Protein AF-A0A1Y1MVQ9-F1 (afdb_monomer_lite)

Sequence (124 aa):
MLREILRQLTTMKASLLQFNEDVQKLHGNKTKEFYRENFLNNFHLPINGEMELKELDSYLKSDINFKGTVEDISRIGGSNIYDFVRRSLSVLITDEVAKEYSYYGVKKKKIFKSLRLCDLLLGK

Secondary structure (DSSP, 8-state):
-HHHHHHHHHHHHHHHHHHHHHHHHHHHTTTTSTTPPPHHHHS-SSB-SHHHHHHHHHHTTSHHHHHHHHHHHHTT--SSHHHHHHHHHHHHB-HHHHTTEETT-GGG-EEGGGSHHHHHHHT-

pLDDT: mean 88.28, std 13.54, range [41.78, 97.75]

Structure (mmCIF, N/CA/C/O backbone):
data_AF-A0A1Y1MVQ9-F1
#
_entry.id   AF-A0A1Y1MVQ9-F1
#
loop_
_atom_site.group_PDB
_atom_site.id
_atom_site.type_symbol
_atom_site.label_atom_id
_atom_site.label_alt_id
_atom_site.label_comp_id
_atom_site.label_asym_id
_atom_site.label_entity_id
_atom_site.label_seq_id
_atom_site.pdbx_PDB_ins_code
_atom_site.Cartn_x
_atom_site.Cartn_y
_atom_site.Cartn_z
_atom_site.occupancy
_atom_site.B_iso_or_equiv
_atom_site.auth_seq_id
_atom_site.auth_comp_id
_atom_site.auth_asym_id
_atom_site.auth_atom_id
_atom_site.pdbx_PDB_model_num
ATOM 1 N N . MET A 1 1 ? 37.547 -15.284 -53.544 1.00 75.31 1 MET A N 1
ATOM 2 C CA . MET A 1 1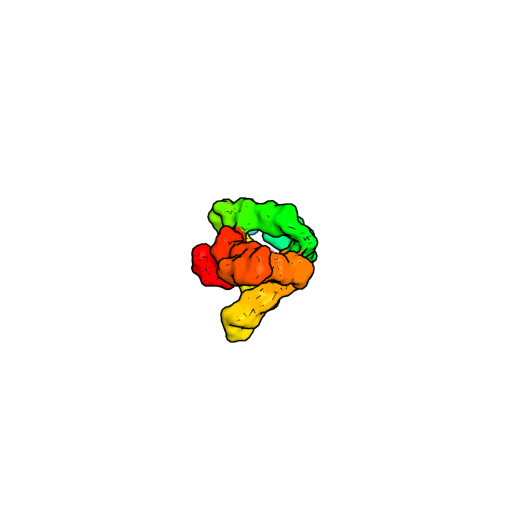 ? 37.880 -15.475 -52.115 1.00 75.31 1 MET A CA 1
ATOM 3 C C . MET A 1 1 ? 37.951 -14.144 -51.361 1.00 75.31 1 MET A C 1
ATOM 5 O O . MET A 1 1 ? 37.057 -13.893 -50.572 1.00 75.31 1 MET A O 1
ATOM 9 N N . LEU A 1 2 ? 38.894 -13.235 -51.657 1.00 82.62 2 LEU A N 1
ATOM 10 C CA . LEU A 1 2 ? 39.019 -11.937 -50.956 1.00 82.62 2 LEU A CA 1
ATOM 11 C C . LEU A 1 2 ? 37.753 -11.056 -51.002 1.00 82.62 2 LEU A C 1
ATOM 13 O O . LEU A 1 2 ? 37.334 -10.523 -49.982 1.00 82.62 2 LEU A O 1
ATOM 17 N N . ARG A 1 3 ? 37.103 -10.942 -52.169 1.00 90.50 3 ARG A N 1
ATOM 18 C CA . ARG A 1 3 ? 35.850 -10.172 -52.318 1.00 90.50 3 ARG A CA 1
ATOM 19 C C . ARG A 1 3 ? 34.712 -10.709 -51.450 1.00 90.50 3 ARG A C 1
ATOM 21 O O . ARG A 1 3 ? 33.923 -9.934 -50.928 1.00 90.50 3 ARG A O 1
ATOM 28 N N . GLU A 1 4 ? 34.660 -12.026 -51.285 1.00 92.88 4 GLU A N 1
ATOM 29 C CA . GLU A 1 4 ? 33.632 -12.687 -50.485 1.00 92.88 4 GLU A CA 1
ATOM 30 C C . GLU A 1 4 ? 33.863 -12.443 -48.989 1.00 92.88 4 GLU A C 1
ATOM 32 O O . GLU A 1 4 ? 32.932 -12.097 -48.271 1.00 92.88 4 GLU A O 1
ATOM 37 N N . ILE A 1 5 ? 35.125 -12.494 -48.547 1.00 93.81 5 ILE A N 1
ATOM 38 C CA . ILE A 1 5 ? 35.524 -12.134 -47.179 1.00 93.81 5 ILE A CA 1
ATOM 39 C C . ILE A 1 5 ? 35.175 -10.667 -46.878 1.00 93.81 5 ILE A C 1
ATOM 41 O O . ILE A 1 5 ? 34.580 -10.368 -45.846 1.00 93.81 5 ILE A O 1
ATOM 45 N N . LEU A 1 6 ? 35.480 -9.743 -47.796 1.00 93.12 6 LEU A N 1
ATOM 46 C CA . LEU A 1 6 ? 35.163 -8.317 -47.632 1.00 93.12 6 LEU A CA 1
ATOM 47 C C . LEU A 1 6 ? 33.653 -8.056 -47.547 1.00 93.12 6 LEU A C 1
ATOM 49 O O . LEU A 1 6 ? 33.205 -7.233 -46.744 1.00 93.12 6 LEU A O 1
ATOM 53 N N . ARG A 1 7 ? 32.862 -8.782 -48.346 1.00 94.81 7 ARG A N 1
ATOM 54 C CA . ARG A 1 7 ? 31.399 -8.733 -48.288 1.00 94.81 7 ARG A CA 1
ATOM 55 C C . ARG A 1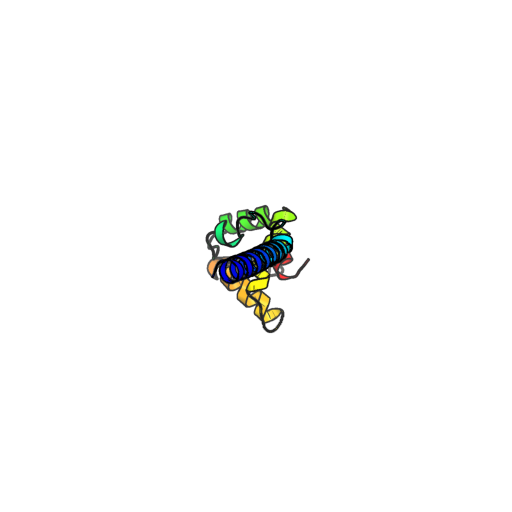 7 ? 30.895 -9.173 -46.915 1.00 94.81 7 ARG A C 1
ATOM 57 O O . ARG A 1 7 ? 30.149 -8.429 -46.287 1.00 94.81 7 ARG A O 1
ATOM 64 N N . GLN A 1 8 ? 31.365 -10.318 -46.419 1.00 93.50 8 GLN A N 1
ATOM 65 C CA . GLN A 1 8 ? 30.982 -10.837 -45.103 1.00 93.50 8 GLN A CA 1
ATOM 66 C C . GLN A 1 8 ? 31.369 -9.886 -43.961 1.00 93.50 8 GLN A C 1
ATOM 68 O O . GLN A 1 8 ? 30.563 -9.656 -43.062 1.00 93.50 8 GLN A O 1
ATOM 73 N N . LEU A 1 9 ? 32.553 -9.264 -44.019 1.00 93.06 9 LEU A N 1
ATOM 74 C CA . LEU A 1 9 ? 32.983 -8.250 -43.043 1.00 93.06 9 LEU A CA 1
ATOM 75 C C . LEU A 1 9 ? 32.078 -7.017 -43.035 1.00 93.06 9 LEU A C 1
ATOM 77 O O . LEU A 1 9 ? 31.757 -6.487 -41.972 1.00 93.06 9 LEU A O 1
ATOM 81 N N . THR A 1 10 ? 31.630 -6.582 -44.210 1.00 94.12 10 THR A N 1
ATOM 82 C CA . THR A 1 10 ? 30.734 -5.428 -44.332 1.00 94.12 10 THR A CA 1
ATOM 83 C C . THR A 1 10 ? 29.355 -5.752 -43.761 1.00 94.12 10 THR A C 1
ATOM 85 O O . THR A 1 10 ? 28.797 -4.949 -43.014 1.00 94.12 10 THR A O 1
ATOM 88 N N . THR A 1 11 ? 28.836 -6.952 -44.035 1.00 95.19 11 THR A N 1
ATOM 89 C CA . THR A 1 11 ? 27.582 -7.434 -43.446 1.00 95.19 11 THR A CA 1
ATOM 90 C C . THR A 1 11 ? 27.681 -7.536 -41.924 1.00 95.19 11 THR A C 1
ATOM 92 O O . THR A 1 11 ? 26.808 -7.027 -41.229 1.00 95.19 11 THR A O 1
ATOM 95 N N . MET A 1 12 ? 28.768 -8.102 -41.388 1.00 96.38 12 MET A N 1
ATOM 96 C CA . MET A 1 12 ? 28.984 -8.178 -39.937 1.00 96.38 12 MET A CA 1
ATOM 97 C C . MET A 1 12 ? 29.036 -6.793 -39.286 1.00 96.38 12 MET A C 1
ATOM 99 O O . MET A 1 12 ? 28.422 -6.581 -38.243 1.00 96.38 12 MET A O 1
ATOM 103 N N . LYS A 1 13 ? 29.715 -5.826 -39.915 1.00 95.06 13 LYS A N 1
ATOM 104 C CA . LYS A 1 13 ? 29.775 -4.448 -39.414 1.00 95.06 13 LYS A CA 1
ATOM 105 C C . LYS A 1 13 ? 28.390 -3.799 -39.355 1.00 95.06 13 LYS A C 1
ATOM 107 O O . LYS A 1 13 ? 28.077 -3.149 -38.362 1.00 95.06 13 LYS A O 1
ATOM 112 N N . ALA A 1 14 ? 27.566 -3.983 -40.387 1.00 95.69 14 ALA A N 1
ATOM 113 C CA . ALA A 1 14 ? 26.203 -3.457 -40.411 1.00 95.69 14 ALA A CA 1
ATOM 114 C C . ALA A 1 14 ? 25.337 -4.076 -39.300 1.00 95.69 14 ALA A C 1
ATOM 116 O O . ALA A 1 14 ? 24.674 -3.346 -38.567 1.00 95.69 14 ALA A O 1
ATOM 117 N N . SER A 1 15 ? 25.416 -5.396 -39.109 1.00 94.69 15 SER A N 1
ATOM 118 C CA . SER A 1 15 ? 24.697 -6.083 -38.029 1.00 94.69 15 SER A CA 1
ATOM 119 C C . SER A 1 15 ? 25.135 -5.620 -36.636 1.00 94.69 15 SER A C 1
ATOM 121 O O . SER A 1 15 ? 24.293 -5.467 -35.757 1.00 94.69 15 SER A O 1
ATOM 123 N N . LEU A 1 16 ? 26.431 -5.354 -36.424 1.00 95.12 16 LEU A N 1
ATOM 124 C CA . LEU A 1 16 ? 26.940 -4.823 -35.153 1.00 95.12 16 LEU A CA 1
ATOM 125 C C . LEU A 1 16 ? 26.442 -3.402 -34.865 1.00 95.12 16 LEU A C 1
ATOM 127 O O . LEU A 1 16 ? 26.117 -3.093 -33.720 1.00 95.12 16 LEU A O 1
ATOM 131 N N . LEU A 1 17 ? 26.368 -2.545 -35.887 1.00 93.25 17 LEU A N 1
ATOM 132 C CA . LEU A 1 17 ? 25.821 -1.193 -35.742 1.00 93.25 17 LEU A CA 1
ATOM 133 C C . LEU A 1 17 ? 24.338 -1.240 -35.372 1.00 93.25 17 LEU A C 1
ATOM 135 O O . LEU A 1 17 ? 23.937 -0.599 -34.403 1.00 93.25 17 LEU A O 1
ATOM 139 N N . GLN A 1 18 ? 23.562 -2.066 -36.077 1.00 94.25 18 GLN A N 1
ATOM 140 C CA . GLN A 1 18 ? 22.145 -2.261 -35.785 1.00 94.25 18 GLN A CA 1
ATOM 141 C C . GLN A 1 18 ? 21.932 -2.789 -34.361 1.00 94.25 18 GLN A C 1
ATOM 143 O O . GLN A 1 18 ? 21.118 -2.252 -33.615 1.00 94.25 18 GLN A O 1
ATOM 148 N N . PHE A 1 19 ? 22.716 -3.789 -33.950 1.00 92.94 19 PHE A N 1
ATOM 149 C CA . PHE A 1 19 ? 22.657 -4.328 -32.594 1.00 92.94 19 PHE A CA 1
ATOM 150 C C . PHE A 1 19 ? 22.949 -3.258 -31.538 1.00 92.94 19 PHE A C 1
ATOM 152 O O . PHE A 1 19 ? 22.241 -3.170 -30.538 1.00 92.94 19 PHE A O 1
ATOM 159 N N . ASN A 1 20 ? 23.960 -2.415 -31.760 1.00 89.38 20 ASN A N 1
ATOM 160 C CA . ASN A 1 20 ? 24.279 -1.335 -30.835 1.00 89.38 20 ASN A CA 1
ATOM 161 C C . ASN A 1 20 ? 23.134 -0.316 -30.735 1.00 89.38 20 ASN A C 1
ATOM 163 O O . ASN A 1 20 ? 22.775 0.089 -29.634 1.00 89.38 20 ASN A O 1
ATOM 167 N N . GLU A 1 21 ? 22.518 0.067 -31.853 1.00 88.94 21 GLU A N 1
ATOM 168 C CA . GLU A 1 21 ? 21.346 0.948 -31.840 1.00 88.94 21 GLU A CA 1
ATOM 169 C C . GLU A 1 21 ? 20.164 0.333 -31.089 1.00 88.94 21 GLU A C 1
ATOM 171 O O . GLU A 1 21 ? 19.495 1.024 -30.322 1.00 88.94 21 GLU A O 1
ATOM 176 N N . ASP A 1 22 ? 19.914 -0.961 -31.270 1.00 88.62 22 ASP A N 1
ATOM 177 C CA . ASP A 1 22 ? 18.817 -1.652 -30.598 1.00 88.62 22 ASP A CA 1
ATOM 178 C C . ASP A 1 22 ? 19.079 -1.781 -29.090 1.00 88.62 22 ASP A C 1
ATOM 180 O O . ASP A 1 22 ? 18.184 -1.521 -28.285 1.00 88.62 22 ASP A O 1
ATOM 184 N N . VAL A 1 23 ? 20.325 -2.048 -28.680 1.00 86.00 23 VAL A N 1
ATOM 185 C CA . VAL A 1 23 ? 20.744 -1.983 -27.269 1.00 86.00 23 VAL A CA 1
ATOM 186 C C . VAL A 1 23 ? 20.555 -0.575 -26.698 1.00 86.00 23 VAL A C 1
ATOM 188 O O . VAL A 1 23 ? 20.059 -0.440 -25.579 1.00 86.00 23 VAL A O 1
ATOM 191 N N . GLN A 1 24 ? 20.893 0.476 -27.449 1.00 81.25 24 GLN A N 1
ATOM 192 C CA . GLN A 1 24 ? 20.695 1.864 -27.017 1.00 81.25 24 GLN A CA 1
ATOM 193 C C . GLN A 1 24 ? 19.213 2.235 -26.911 1.00 81.25 24 GLN A C 1
ATOM 195 O O . GLN A 1 24 ? 18.828 2.896 -25.952 1.00 81.25 24 GLN A O 1
ATOM 200 N N . LYS A 1 25 ? 18.350 1.768 -27.820 1.00 79.88 25 LYS A N 1
ATOM 201 C CA . LYS A 1 25 ? 16.888 1.946 -27.716 1.00 79.88 25 LYS A CA 1
ATOM 202 C C . LYS A 1 25 ? 16.319 1.236 -26.487 1.00 79.88 25 LYS A C 1
ATOM 204 O O . LYS A 1 25 ? 15.444 1.779 -25.818 1.00 79.88 25 LYS A O 1
ATOM 209 N N . LEU A 1 26 ? 16.845 0.055 -26.152 1.00 74.56 26 LEU A N 1
ATOM 210 C CA . LEU A 1 26 ? 16.490 -0.663 -24.925 1.00 74.56 26 LEU A CA 1
ATOM 211 C C . LEU A 1 26 ? 17.005 0.048 -23.661 1.00 74.56 26 LEU A C 1
ATOM 213 O O . LEU A 1 26 ? 16.339 0.004 -22.626 1.00 74.56 26 LEU A O 1
ATOM 217 N N . HIS A 1 27 ? 18.162 0.716 -23.733 1.00 61.56 27 HIS A N 1
ATOM 218 C CA . HIS A 1 27 ? 18.723 1.495 -22.625 1.00 61.56 27 HIS A CA 1
ATOM 219 C C . HIS A 1 27 ? 18.072 2.872 -22.454 1.00 61.56 27 HIS A C 1
ATOM 221 O O . HIS A 1 27 ? 17.880 3.293 -21.320 1.00 61.56 27 HIS A O 1
ATOM 227 N N . GLY A 1 28 ? 17.670 3.553 -23.531 1.00 48.78 28 GLY A N 1
ATOM 228 C CA . GLY A 1 28 ? 17.137 4.922 -23.509 1.00 48.78 28 GLY A CA 1
ATOM 229 C C . GLY A 1 28 ? 15.868 5.111 -22.669 1.00 48.78 28 GLY A C 1
ATOM 230 O O . GLY A 1 28 ? 15.607 6.219 -22.208 1.00 48.78 28 GLY A O 1
ATOM 231 N N . ASN A 1 29 ? 15.137 4.027 -22.388 1.00 51.81 29 ASN A N 1
ATOM 232 C CA . ASN A 1 29 ? 14.008 4.025 -21.451 1.00 51.81 29 ASN A CA 1
ATOM 233 C C . ASN A 1 29 ? 14.393 3.628 -20.013 1.00 51.81 29 ASN A C 1
ATOM 235 O O . ASN A 1 29 ? 13.632 3.896 -19.093 1.00 51.81 29 ASN A O 1
ATOM 239 N N . LYS A 1 30 ? 15.570 3.026 -19.803 1.00 49.97 30 LYS A N 1
ATOM 240 C CA . LYS A 1 30 ? 16.052 2.535 -18.500 1.00 49.97 30 LYS A CA 1
ATOM 241 C C . LYS A 1 30 ? 17.059 3.460 -17.816 1.00 49.97 30 LYS A C 1
ATOM 243 O O . LYS A 1 30 ? 17.230 3.364 -16.607 1.00 49.97 30 LYS A O 1
ATOM 248 N N . THR A 1 31 ? 17.720 4.381 -18.523 1.00 43.19 31 THR A N 1
ATOM 249 C CA . THR A 1 31 ? 18.807 5.186 -17.922 1.00 43.19 31 THR A CA 1
ATOM 250 C C . THR A 1 31 ? 18.337 6.187 -16.853 1.00 43.19 31 THR A C 1
ATOM 252 O O . THR A 1 31 ? 19.154 6.643 -16.061 1.00 43.19 31 THR A O 1
ATOM 255 N N . LYS A 1 32 ? 17.034 6.512 -16.766 1.00 45.72 32 LYS A N 1
ATOM 256 C CA . LYS A 1 32 ? 16.471 7.258 -15.617 1.00 45.72 32 LYS A CA 1
ATOM 257 C C . LYS A 1 32 ? 16.095 6.369 -14.419 1.00 45.72 32 LYS A C 1
ATOM 259 O O . LYS A 1 32 ? 15.950 6.900 -13.326 1.00 45.72 32 LYS A O 1
ATOM 264 N N . GLU A 1 33 ? 15.996 5.051 -14.595 1.00 48.69 33 GLU A N 1
ATOM 265 C CA . GLU A 1 33 ? 15.740 4.057 -13.534 1.00 48.69 33 GLU A CA 1
ATOM 266 C C . GLU A 1 33 ? 17.044 3.469 -12.949 1.00 48.69 33 GLU A C 1
ATOM 268 O O . GLU A 1 33 ? 17.060 2.384 -12.366 1.00 48.69 33 GLU A O 1
ATOM 273 N N . PHE A 1 34 ? 18.177 4.152 -13.123 1.00 41.78 34 PHE A N 1
ATOM 274 C CA . PHE A 1 34 ? 19.481 3.653 -12.695 1.00 41.78 34 PHE A CA 1
ATOM 275 C C . PHE A 1 34 ? 19.621 3.736 -11.160 1.00 41.78 34 PHE A C 1
ATOM 277 O O . PHE A 1 34 ? 19.764 4.818 -10.596 1.00 41.78 34 PHE A O 1
ATOM 284 N N . TYR A 1 35 ? 19.558 2.565 -10.514 1.00 47.41 35 TYR A N 1
ATOM 285 C CA . TYR A 1 35 ? 19.689 2.295 -9.071 1.00 47.41 35 TYR A CA 1
ATOM 286 C C . TYR A 1 35 ? 18.667 2.961 -8.149 1.00 47.41 35 TYR A C 1
ATOM 288 O O . TYR A 1 35 ? 19.034 3.564 -7.140 1.00 47.41 35 TYR A O 1
ATOM 296 N N . ARG A 1 36 ? 17.368 2.779 -8.399 1.00 55.31 36 ARG A N 1
ATOM 297 C CA . ARG A 1 36 ? 16.477 2.773 -7.238 1.00 55.31 36 ARG A CA 1
ATOM 298 C C . ARG A 1 36 ? 16.634 1.422 -6.539 1.00 55.31 36 ARG A C 1
ATOM 300 O O . ARG A 1 36 ? 16.327 0.389 -7.131 1.00 55.31 36 ARG A O 1
ATOM 307 N N . GLU A 1 37 ? 17.126 1.422 -5.302 1.00 56.12 37 GLU A N 1
ATOM 308 C CA . GLU A 1 37 ? 16.972 0.262 -4.421 1.00 56.12 37 GLU A CA 1
ATOM 309 C C . GLU A 1 37 ? 15.485 -0.094 -4.370 1.00 56.12 37 GLU A C 1
ATOM 311 O O . GLU A 1 37 ? 14.652 0.726 -3.978 1.00 56.12 37 GLU A O 1
ATOM 316 N N . ASN A 1 38 ? 15.155 -1.286 -4.867 1.00 65.31 38 ASN A N 1
ATOM 317 C CA . ASN A 1 38 ? 13.791 -1.795 -4.915 1.00 65.31 38 ASN A CA 1
ATOM 318 C C . ASN A 1 38 ? 13.206 -1.731 -3.500 1.00 65.31 38 ASN A C 1
ATOM 320 O O . ASN A 1 38 ? 13.848 -2.202 -2.561 1.00 65.31 38 ASN A O 1
ATOM 324 N N . PHE A 1 39 ? 12.009 -1.165 -3.337 1.00 75.38 39 PHE A N 1
ATOM 325 C CA . PHE A 1 39 ? 11.349 -1.053 -2.034 1.00 75.38 39 PHE A CA 1
ATOM 326 C C . PHE A 1 39 ? 11.326 -2.400 -1.290 1.00 75.38 39 PHE A C 1
ATOM 328 O O . PHE A 1 39 ? 11.578 -2.462 -0.086 1.00 75.38 39 PHE A O 1
ATOM 335 N N . LEU A 1 40 ? 11.113 -3.482 -2.044 1.00 69.75 40 LEU A N 1
ATOM 336 C CA . LEU A 1 40 ? 11.075 -4.857 -1.544 1.00 69.75 40 LEU A CA 1
ATOM 337 C C . LEU A 1 40 ? 12.411 -5.344 -0.958 1.00 69.75 40 LEU A C 1
ATOM 339 O O . LEU A 1 40 ? 12.419 -6.314 -0.211 1.00 69.75 40 LEU A O 1
ATOM 343 N N . ASN A 1 41 ? 13.529 -4.692 -1.287 1.00 73.81 41 ASN A N 1
ATOM 344 C CA . ASN A 1 41 ? 14.850 -5.017 -0.749 1.00 73.81 41 ASN A CA 1
ATOM 345 C C . ASN A 1 41 ? 15.184 -4.213 0.518 1.00 73.81 41 ASN A C 1
ATOM 347 O O . ASN A 1 41 ? 16.059 -4.622 1.274 1.00 73.81 41 ASN A O 1
ATOM 351 N N . ASN A 1 42 ? 14.503 -3.085 0.749 1.00 81.44 42 ASN A N 1
ATOM 352 C CA . ASN A 1 42 ? 14.785 -2.178 1.868 1.00 81.44 42 ASN A CA 1
ATOM 353 C C . ASN A 1 42 ? 14.029 -2.544 3.149 1.00 81.44 42 ASN A C 1
ATOM 355 O O . ASN A 1 42 ? 14.380 -2.072 4.227 1.00 81.44 42 ASN A O 1
ATOM 359 N N . PHE A 1 43 ? 12.994 -3.375 3.034 1.00 88.06 43 PHE A N 1
ATOM 360 C CA . PHE A 1 43 ? 12.177 -3.824 4.153 1.00 88.06 43 PHE A CA 1
ATOM 361 C C . PHE A 1 43 ? 12.069 -5.344 4.149 1.00 88.06 43 PHE A C 1
ATOM 363 O O . PHE A 1 43 ? 11.855 -5.963 3.108 1.00 88.06 43 PHE A O 1
ATOM 370 N N . HIS A 1 44 ? 12.155 -5.948 5.331 1.00 90.50 44 HIS A N 1
ATOM 371 C CA . HIS A 1 44 ? 11.799 -7.350 5.504 1.00 90.50 44 HIS A CA 1
ATOM 372 C C . HIS A 1 44 ? 10.274 -7.475 5.514 1.00 90.50 44 HIS A C 1
ATOM 374 O O . HIS A 1 44 ? 9.614 -7.155 6.498 1.00 90.50 44 HIS A O 1
ATOM 380 N N . LEU A 1 45 ? 9.718 -7.899 4.382 1.00 92.19 45 LEU A N 1
ATOM 381 C CA . LEU A 1 45 ? 8.284 -8.093 4.211 1.00 92.19 45 LEU A CA 1
ATOM 382 C C . LEU A 1 45 ? 7.882 -9.560 4.471 1.00 92.19 45 LEU A C 1
ATOM 384 O O . LEU A 1 45 ? 8.647 -10.464 4.121 1.00 92.19 45 LEU A O 1
ATOM 388 N N . PRO A 1 46 ? 6.676 -9.822 5.010 1.00 95.75 46 PRO A N 1
ATOM 389 C CA . PRO A 1 46 ? 5.707 -8.840 5.505 1.00 95.75 46 PRO A CA 1
ATOM 390 C C . PRO A 1 46 ? 6.140 -8.223 6.845 1.00 95.75 46 PRO A C 1
ATOM 392 O O . PRO A 1 46 ? 6.658 -8.919 7.717 1.00 95.75 46 PRO A O 1
ATOM 395 N N . ILE A 1 47 ? 5.868 -6.928 7.032 1.00 96.12 47 ILE A N 1
ATOM 396 C CA . ILE A 1 47 ? 6.150 -6.220 8.288 1.00 96.12 47 ILE A CA 1
ATOM 397 C C . ILE A 1 47 ? 5.327 -6.834 9.418 1.00 96.12 47 ILE A C 1
ATOM 399 O O . ILE A 1 47 ? 4.099 -6.920 9.318 1.00 96.12 47 ILE A O 1
ATOM 403 N N . ASN A 1 48 ? 6.002 -7.206 10.506 1.00 95.81 48 ASN A N 1
ATOM 404 C CA . ASN A 1 48 ? 5.389 -7.899 11.642 1.00 95.81 48 ASN A CA 1
ATOM 405 C C . ASN A 1 48 ? 5.441 -7.095 12.954 1.00 95.81 48 ASN A C 1
ATOM 407 O O . ASN A 1 48 ? 5.110 -7.602 14.026 1.00 95.81 48 ASN A O 1
ATOM 411 N N . GLY A 1 49 ? 5.863 -5.831 12.890 1.00 94.94 49 GLY A N 1
ATOM 412 C CA . GLY A 1 49 ? 6.009 -4.973 14.059 1.00 94.94 49 GLY A CA 1
ATOM 413 C C . GLY A 1 49 ? 5.514 -3.550 13.836 1.00 94.94 49 GLY A C 1
ATOM 414 O O . GLY A 1 49 ? 5.617 -2.979 12.754 1.00 94.94 49 GLY A O 1
ATOM 415 N N . GLU A 1 50 ? 5.027 -2.932 14.911 1.00 93.81 50 GLU A N 1
ATOM 416 C CA . GLU A 1 50 ? 4.620 -1.522 14.909 1.00 93.81 50 GLU A CA 1
ATOM 417 C C . GLU A 1 50 ? 5.780 -0.572 14.577 1.00 93.81 50 GLU A C 1
ATOM 419 O O . GLU A 1 50 ? 5.574 0.464 13.949 1.00 93.81 50 GLU A O 1
ATOM 424 N N . MET A 1 51 ? 6.987 -0.887 15.055 1.00 94.38 51 MET A N 1
ATOM 425 C CA . MET A 1 51 ? 8.170 -0.049 14.852 1.00 94.38 51 MET A CA 1
ATOM 426 C C . MET A 1 51 ? 8.557 -0.015 13.370 1.00 94.38 51 MET A C 1
ATOM 428 O O . MET A 1 51 ? 8.613 1.063 12.788 1.00 94.38 51 MET A O 1
ATOM 432 N N . GLU A 1 52 ? 8.683 -1.185 12.748 1.00 94.75 52 GLU A N 1
ATOM 433 C CA . GLU A 1 52 ? 8.936 -1.341 11.311 1.00 94.75 52 GLU A CA 1
ATOM 434 C C . GLU A 1 52 ? 7.837 -0.689 10.458 1.00 94.75 52 GLU A C 1
ATOM 436 O O . GLU A 1 52 ? 8.128 -0.017 9.471 1.00 94.75 52 GLU A O 1
ATOM 441 N N . LEU A 1 53 ? 6.562 -0.803 10.858 1.00 95.62 53 LEU A N 1
ATOM 442 C CA . LEU A 1 53 ? 5.467 -0.135 10.147 1.00 95.62 53 LEU A CA 1
ATOM 443 C C . LEU A 1 53 ? 5.603 1.395 10.197 1.00 95.62 53 LEU A C 1
ATOM 445 O O . LEU A 1 53 ? 5.317 2.073 9.212 1.00 95.62 53 LEU A O 1
ATOM 449 N N . LYS A 1 54 ? 6.057 1.960 11.323 1.00 94.94 54 LYS A N 1
ATOM 450 C CA . LYS A 1 54 ? 6.329 3.403 11.435 1.00 94.94 54 LYS A CA 1
ATOM 451 C C . LYS A 1 54 ? 7.534 3.830 10.606 1.00 94.94 54 LYS A C 1
ATOM 453 O O . LYS A 1 54 ? 7.522 4.930 10.056 1.00 94.94 54 LYS A O 1
ATOM 458 N N . GLU A 1 55 ? 8.558 2.990 10.519 1.00 95.06 55 GLU A N 1
ATOM 459 C CA . GLU A 1 55 ? 9.719 3.228 9.660 1.00 95.06 55 GLU A CA 1
ATOM 460 C C . GLU A 1 55 ? 9.311 3.240 8.188 1.00 95.06 55 GLU A C 1
ATOM 462 O O . GLU A 1 55 ? 9.645 4.191 7.479 1.00 95.06 55 GLU A O 1
ATOM 467 N N . LEU A 1 56 ? 8.497 2.267 7.762 1.00 94.06 56 LEU A N 1
ATOM 468 C CA . LEU A 1 56 ? 7.881 2.251 6.437 1.00 94.06 56 LEU A CA 1
ATOM 469 C C . LEU A 1 56 ? 7.084 3.532 6.181 1.00 94.06 56 LEU A C 1
ATOM 471 O O . LEU A 1 56 ? 7.274 4.203 5.168 1.00 94.06 56 LEU A O 1
ATOM 475 N N . ASP A 1 57 ? 6.206 3.903 7.108 1.00 95.00 57 ASP A N 1
ATOM 476 C CA . ASP A 1 57 ? 5.362 5.083 6.942 1.00 95.00 57 ASP A CA 1
ATOM 477 C C . ASP A 1 57 ? 6.183 6.377 6.834 1.00 95.00 57 ASP A C 1
ATOM 479 O O . ASP A 1 57 ? 5.873 7.263 6.038 1.00 95.00 57 ASP A O 1
ATOM 483 N N . SER A 1 58 ? 7.280 6.467 7.592 1.00 95.06 58 SER A N 1
ATOM 484 C CA . SER A 1 58 ? 8.236 7.571 7.514 1.00 95.06 58 SER A CA 1
ATOM 485 C C . SER A 1 58 ? 9.004 7.57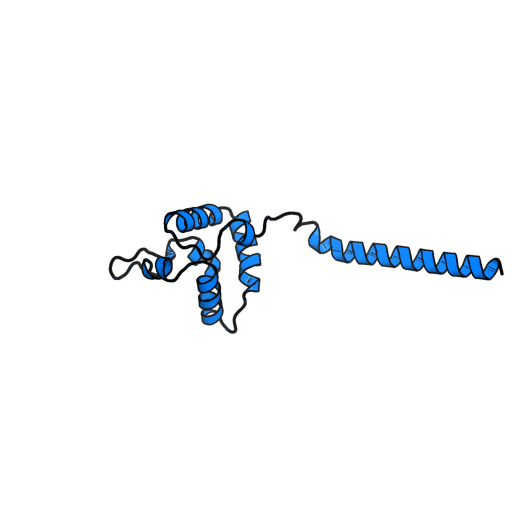6 6.188 1.00 95.06 58 SER A C 1
ATOM 487 O O . SER A 1 58 ? 9.145 8.630 5.567 1.00 95.06 58 SER A O 1
ATOM 489 N N . TYR A 1 59 ? 9.443 6.408 5.709 1.00 94.12 59 TYR A N 1
ATOM 490 C CA . TYR A 1 59 ? 10.095 6.241 4.407 1.00 94.12 59 TYR A CA 1
ATOM 491 C C . TYR A 1 59 ? 9.201 6.737 3.260 1.00 94.12 59 TYR A C 1
ATOM 493 O O . TYR A 1 59 ? 9.678 7.447 2.369 1.00 94.12 59 TYR A O 1
ATOM 501 N N . LEU A 1 60 ? 7.896 6.453 3.328 1.00 94.19 60 LEU A N 1
ATOM 502 C CA . LEU A 1 60 ? 6.883 6.851 2.343 1.00 94.19 60 LEU A CA 1
ATOM 503 C C . LEU A 1 60 ? 6.514 8.348 2.360 1.00 94.19 60 LEU A C 1
ATOM 505 O O . LEU A 1 60 ? 5.721 8.790 1.524 1.00 94.19 60 LEU A O 1
ATOM 509 N N . LYS A 1 61 ? 7.066 9.154 3.277 1.00 94.31 61 LYS A N 1
ATOM 510 C CA . LYS A 1 61 ? 6.889 10.620 3.263 1.00 94.31 61 LYS A CA 1
ATOM 511 C C . LYS A 1 61 ? 7.724 11.313 2.190 1.00 94.31 61 LYS A C 1
ATOM 513 O O . LYS A 1 61 ? 7.413 12.439 1.821 1.00 94.31 61 LYS A O 1
ATOM 518 N N . SER A 1 62 ? 8.785 10.670 1.706 1.00 93.31 62 SER A N 1
ATOM 519 C CA . SER A 1 62 ? 9.564 11.179 0.577 1.00 93.31 62 SER A CA 1
ATOM 520 C C . SER A 1 62 ? 8.820 10.902 -0.729 1.00 93.31 62 SER A C 1
ATOM 522 O O . SER A 1 62 ? 8.528 9.747 -1.033 1.00 93.31 62 SER A O 1
ATOM 524 N N . ASP A 1 63 ? 8.562 11.939 -1.529 1.00 91.56 63 ASP A N 1
ATOM 525 C CA . ASP A 1 63 ? 7.880 11.811 -2.827 1.00 91.56 63 ASP A CA 1
ATOM 526 C C . ASP A 1 63 ? 8.594 10.848 -3.774 1.00 91.56 63 ASP A C 1
ATOM 528 O O . ASP A 1 63 ? 7.957 10.124 -4.541 1.00 91.56 63 ASP A O 1
ATOM 532 N N . ILE A 1 64 ? 9.928 10.828 -3.714 1.00 90.88 64 ILE A N 1
ATOM 533 C CA . ILE A 1 64 ? 10.731 9.875 -4.471 1.00 90.88 64 ILE A CA 1
ATOM 534 C C . ILE A 1 64 ? 10.377 8.480 -3.966 1.00 90.88 64 ILE A C 1
ATOM 536 O O . ILE A 1 64 ? 9.829 7.690 -4.728 1.00 90.88 64 ILE A O 1
ATOM 540 N N . ASN A 1 65 ? 10.588 8.175 -2.689 1.00 91.69 65 ASN A N 1
ATOM 541 C CA . ASN A 1 65 ? 10.302 6.856 -2.117 1.00 91.69 65 ASN A CA 1
ATOM 542 C C . ASN A 1 65 ? 8.875 6.385 -2.408 1.00 91.69 65 ASN A C 1
ATOM 544 O O . ASN A 1 65 ? 8.696 5.281 -2.919 1.00 91.69 65 ASN A O 1
ATOM 548 N N . PHE A 1 66 ? 7.890 7.259 -2.206 1.00 93.44 66 PHE A N 1
ATOM 549 C CA . PHE A 1 66 ? 6.487 6.995 -2.492 1.00 93.44 66 PHE A CA 1
ATOM 550 C C . PHE A 1 66 ? 6.267 6.585 -3.951 1.00 93.44 66 PHE 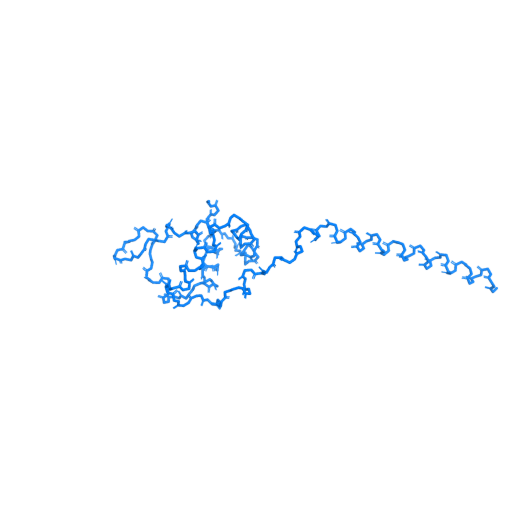A C 1
ATOM 552 O O . PHE A 1 66 ? 5.746 5.503 -4.199 1.00 93.44 66 PHE A O 1
ATOM 559 N N . LYS A 1 67 ? 6.729 7.385 -4.924 1.00 91.75 67 LYS A N 1
ATOM 560 C CA . LYS A 1 67 ? 6.515 7.104 -6.355 1.00 91.75 67 LYS A CA 1
ATOM 561 C C . LYS A 1 67 ? 7.089 5.763 -6.805 1.00 91.75 67 LYS A C 1
ATOM 563 O O . LYS A 1 67 ? 6.401 5.023 -7.493 1.00 91.75 67 LYS A O 1
ATOM 568 N N . GLY A 1 68 ? 8.303 5.412 -6.389 1.00 90.25 68 GLY A N 1
ATOM 569 C CA . GLY A 1 68 ? 8.844 4.102 -6.778 1.00 90.25 68 GLY A CA 1
ATOM 570 C C . GLY A 1 68 ? 8.244 2.954 -5.993 1.00 90.25 68 GLY A C 1
ATOM 571 O O . GLY A 1 68 ? 8.110 1.871 -6.537 1.00 90.25 68 GLY A O 1
ATOM 572 N N . THR A 1 69 ? 7.787 3.188 -4.761 1.00 92.19 69 THR A N 1
ATOM 573 C CA . THR A 1 69 ? 7.014 2.160 -4.059 1.00 92.19 69 THR A CA 1
ATOM 574 C C . THR A 1 69 ? 5.678 1.906 -4.770 1.00 92.19 69 THR A C 1
ATOM 576 O O . THR A 1 69 ? 5.254 0.757 -4.874 1.00 92.19 69 THR A O 1
ATOM 579 N N . VAL A 1 70 ? 5.031 2.944 -5.322 1.00 91.88 70 VAL A N 1
ATOM 580 C CA . VAL A 1 70 ? 3.850 2.781 -6.191 1.00 91.88 70 VAL A CA 1
ATOM 581 C C . VAL A 1 70 ? 4.200 1.934 -7.415 1.00 91.88 70 VAL A C 1
ATOM 583 O O . VAL A 1 70 ? 3.475 0.989 -7.717 1.00 91.88 70 VAL A O 1
ATOM 586 N N . GLU A 1 71 ? 5.311 2.224 -8.097 1.00 90.19 71 GLU A N 1
ATOM 587 C CA . GLU A 1 71 ? 5.782 1.431 -9.243 1.00 90.19 71 GLU A CA 1
ATOM 588 C C . GLU A 1 71 ? 6.028 -0.035 -8.855 1.00 90.19 71 GLU A C 1
ATOM 590 O O . GLU A 1 71 ? 5.558 -0.937 -9.550 1.00 90.19 71 GLU A O 1
ATOM 595 N N . ASP A 1 72 ? 6.680 -0.286 -7.719 1.00 90.31 72 ASP A N 1
ATOM 596 C CA . ASP A 1 72 ? 6.987 -1.631 -7.234 1.00 90.31 72 ASP A CA 1
ATOM 597 C C . ASP A 1 72 ? 5.718 -2.423 -6.878 1.00 90.31 72 ASP A C 1
ATOM 599 O O . ASP A 1 72 ? 5.541 -3.554 -7.341 1.00 90.31 72 ASP A O 1
ATOM 603 N N . ILE A 1 73 ? 4.791 -1.823 -6.124 1.00 91.38 73 ILE A N 1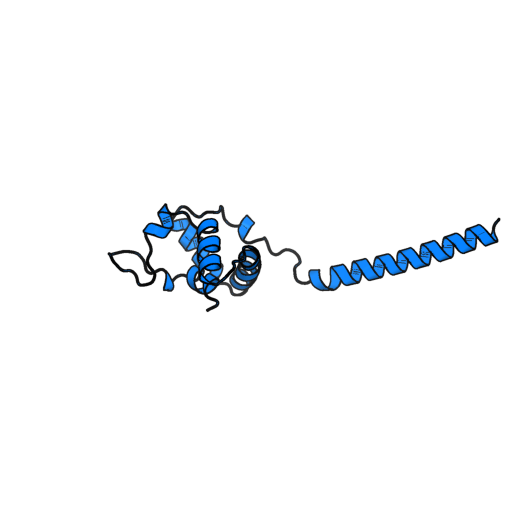
ATOM 604 C CA . ILE A 1 73 ? 3.538 -2.467 -5.693 1.00 91.38 73 ILE A CA 1
ATOM 605 C C . ILE A 1 73 ? 2.554 -2.626 -6.854 1.00 91.38 73 ILE A C 1
ATOM 607 O O . ILE A 1 73 ? 1.800 -3.601 -6.883 1.00 91.38 73 ILE A O 1
ATOM 611 N N . SER A 1 74 ? 2.572 -1.736 -7.852 1.00 90.25 74 SER A N 1
ATOM 612 C CA . SER A 1 74 ? 1.696 -1.847 -9.030 1.00 90.25 74 SER A CA 1
ATOM 613 C C . SER A 1 74 ? 1.859 -3.183 -9.768 1.00 90.25 74 SER A C 1
ATOM 615 O O . SER A 1 74 ? 0.898 -3.692 -10.348 1.00 90.25 74 SER A O 1
ATOM 617 N N . ARG A 1 75 ? 3.042 -3.809 -9.667 1.00 90.56 75 ARG A N 1
ATOM 618 C CA . ARG A 1 75 ? 3.359 -5.113 -10.270 1.00 90.56 75 ARG A CA 1
ATOM 619 C C . ARG A 1 75 ? 2.613 -6.286 -9.625 1.00 90.56 75 ARG A C 1
ATOM 621 O O . ARG A 1 75 ? 2.518 -7.341 -10.245 1.00 90.56 75 ARG A O 1
ATOM 628 N N . ILE A 1 76 ? 2.063 -6.124 -8.416 1.00 91.81 76 ILE A N 1
ATOM 629 C CA . ILE A 1 76 ? 1.247 -7.156 -7.747 1.00 91.81 76 ILE A CA 1
ATOM 630 C C . ILE A 1 76 ? -0.055 -7.406 -8.524 1.00 91.81 76 ILE A C 1
ATOM 632 O O . ILE A 1 76 ? -0.505 -8.553 -8.638 1.00 91.81 76 ILE A O 1
ATOM 636 N N . GLY A 1 77 ? -0.639 -6.335 -9.071 1.00 89.75 77 GLY A N 1
ATOM 637 C CA . GLY A 1 77 ? -1.880 -6.369 -9.837 1.00 89.75 77 GLY A CA 1
ATOM 638 C C . GLY A 1 77 ? -3.114 -6.807 -9.037 1.00 89.75 77 GLY A C 1
ATOM 639 O O . GLY A 1 77 ? -3.102 -6.970 -7.818 1.00 89.75 77 GLY A O 1
ATOM 640 N N . GLY A 1 78 ? -4.219 -6.990 -9.753 1.00 92.50 78 GLY A N 1
ATOM 641 C CA . GLY A 1 78 ? -5.518 -7.380 -9.210 1.00 92.50 78 GLY A CA 1
ATOM 642 C C . GLY A 1 78 ? -6.600 -7.200 -10.269 1.00 92.50 78 GLY A C 1
ATOM 643 O O . GLY A 1 78 ? -6.482 -6.335 -11.132 1.00 92.50 78 GLY A O 1
ATOM 644 N N . SER A 1 79 ? -7.648 -8.020 -10.226 1.00 94.06 79 SER A N 1
ATOM 645 C CA . SER A 1 79 ? -8.785 -7.921 -11.158 1.00 94.06 79 SER A CA 1
ATOM 646 C C . SER A 1 79 ? -9.610 -6.651 -10.951 1.00 94.06 79 SER A C 1
ATOM 648 O O . SER A 1 79 ? -10.307 -6.201 -11.855 1.00 94.06 79 SER A O 1
ATOM 650 N N . ASN A 1 80 ? -9.554 -6.085 -9.750 1.00 93.94 80 ASN A N 1
ATOM 651 C CA . ASN A 1 80 ? -10.213 -4.850 -9.358 1.00 93.94 80 ASN A CA 1
ATOM 652 C C . ASN A 1 80 ? -9.461 -4.229 -8.165 1.00 93.94 80 ASN A C 1
ATOM 654 O O . ASN A 1 80 ? -8.510 -4.811 -7.637 1.00 93.94 80 ASN A O 1
ATOM 658 N N . ILE A 1 81 ? -9.910 -3.052 -7.724 1.00 91.62 81 ILE A N 1
ATOM 659 C CA . ILE A 1 81 ? -9.293 -2.319 -6.610 1.00 91.62 81 ILE A CA 1
ATOM 660 C C . ILE A 1 81 ? -9.308 -3.103 -5.292 1.00 91.62 81 ILE A C 1
ATOM 662 O O . ILE A 1 81 ? -8.339 -3.050 -4.540 1.00 91.62 81 ILE A O 1
ATOM 666 N N . TYR A 1 82 ? -10.376 -3.853 -5.015 1.00 93.69 82 TYR A N 1
ATOM 667 C CA . TYR A 1 82 ? -10.486 -4.646 -3.793 1.00 93.69 82 TYR A CA 1
ATOM 668 C C . TYR A 1 82 ? -9.432 -5.758 -3.775 1.00 93.69 82 TYR A C 1
ATOM 670 O O . TYR A 1 82 ? -8.701 -5.904 -2.794 1.00 93.69 82 TYR A O 1
ATOM 678 N N . ASP A 1 83 ? -9.300 -6.484 -4.887 1.00 95.88 83 ASP A N 1
ATOM 679 C CA . ASP A 1 83 ? -8.308 -7.547 -5.040 1.00 95.88 83 ASP A CA 1
ATOM 680 C C . ASP A 1 83 ? -6.883 -7.003 -4.968 1.00 95.88 83 ASP A C 1
ATOM 682 O O . ASP A 1 83 ? -6.037 -7.601 -4.303 1.00 95.88 83 ASP A O 1
ATOM 686 N N . PHE A 1 84 ? -6.621 -5.857 -5.604 1.00 95.50 84 PHE A N 1
ATOM 687 C CA . PHE A 1 84 ? -5.325 -5.186 -5.527 1.00 95.50 84 PHE A CA 1
ATOM 688 C C . PHE A 1 84 ? -4.971 -4.825 -4.082 1.00 95.50 84 PHE A C 1
ATOM 690 O O . PHE A 1 84 ? -3.929 -5.243 -3.587 1.00 95.50 84 PHE A O 1
ATOM 697 N N . VAL A 1 85 ? -5.852 -4.112 -3.371 1.00 95.12 85 VAL A N 1
ATOM 698 C CA . VAL A 1 85 ? -5.596 -3.692 -1.984 1.00 95.12 85 VAL A CA 1
ATOM 699 C C . VAL A 1 85 ? -5.381 -4.903 -1.077 1.00 95.12 85 VAL A C 1
ATOM 701 O O . VAL A 1 85 ? -4.436 -4.911 -0.288 1.00 95.12 85 VAL A O 1
ATOM 704 N N . ARG A 1 86 ? -6.210 -5.948 -1.211 1.00 95.31 86 ARG A N 1
ATOM 705 C CA . ARG A 1 86 ? -6.073 -7.190 -0.438 1.00 95.31 86 ARG A CA 1
ATOM 706 C C . ARG A 1 86 ? -4.721 -7.864 -0.689 1.00 95.31 86 ARG A C 1
ATOM 708 O O . ARG A 1 86 ? -4.044 -8.222 0.272 1.00 95.31 86 ARG A O 1
ATOM 715 N N . ARG A 1 87 ? -4.333 -8.045 -1.956 1.00 96.12 87 ARG A N 1
ATOM 716 C CA . ARG A 1 87 ? -3.070 -8.705 -2.332 1.00 96.12 87 ARG A CA 1
ATOM 717 C C . ARG A 1 87 ? -1.865 -7.888 -1.884 1.00 96.12 87 ARG A C 1
ATOM 719 O O . ARG A 1 87 ? -0.959 -8.442 -1.270 1.00 96.12 87 ARG A O 1
ATOM 726 N N . SER A 1 88 ? -1.887 -6.580 -2.116 1.00 95.25 88 SER A N 1
ATOM 727 C CA . SER A 1 88 ? -0.821 -5.673 -1.695 1.00 95.25 88 SER A CA 1
ATOM 728 C C . SER A 1 88 ? -0.642 -5.686 -0.180 1.00 95.25 88 SER A C 1
ATOM 730 O O . SER A 1 88 ? 0.466 -5.904 0.293 1.00 95.25 88 SER A O 1
ATOM 732 N N . LEU A 1 89 ? -1.718 -5.566 0.606 1.00 95.25 89 LEU A N 1
ATOM 733 C CA . LEU A 1 89 ? -1.611 -5.630 2.068 1.00 95.25 89 LEU A CA 1
ATOM 734 C C . LEU A 1 89 ? -1.066 -6.969 2.571 1.00 95.25 89 LEU A C 1
ATOM 736 O O . LEU A 1 89 ? -0.227 -6.954 3.462 1.00 95.25 89 LEU A O 1
ATOM 740 N N . SER A 1 90 ? -1.469 -8.096 1.970 1.00 95.12 90 SER A N 1
ATOM 741 C CA . SER A 1 90 ? -0.961 -9.422 2.364 1.00 95.12 90 SER A CA 1
ATOM 742 C C . SER A 1 90 ? 0.537 -9.623 2.107 1.00 95.12 90 SER A C 1
ATOM 744 O O . SER A 1 90 ? 1.150 -10.495 2.713 1.00 95.12 90 SER A O 1
ATOM 746 N N . VAL A 1 91 ? 1.125 -8.823 1.211 1.00 94.38 91 VAL A N 1
ATOM 747 C CA . VAL A 1 91 ? 2.575 -8.787 0.978 1.00 94.38 91 VAL A CA 1
ATOM 748 C C . VAL A 1 91 ? 3.258 -7.820 1.946 1.00 94.38 91 VAL A C 1
ATOM 750 O O . VAL A 1 91 ? 4.371 -8.080 2.387 1.00 94.38 91 VAL A O 1
ATOM 753 N N . LEU A 1 92 ? 2.611 -6.698 2.270 1.00 95.06 92 LEU A N 1
ATOM 754 C CA . LEU A 1 92 ? 3.237 -5.588 2.992 1.00 95.06 92 LEU A CA 1
ATOM 755 C C . LEU A 1 92 ? 3.251 -5.778 4.511 1.00 95.06 92 LEU A C 1
ATOM 757 O O . LEU A 1 92 ? 4.228 -5.400 5.152 1.00 95.06 92 LEU A O 1
ATOM 761 N N . ILE A 1 93 ? 2.186 -6.332 5.096 1.00 96.56 93 ILE A N 1
ATOM 762 C CA . ILE A 1 93 ? 2.022 -6.448 6.552 1.00 96.56 93 ILE A CA 1
ATOM 763 C C . ILE A 1 93 ? 1.441 -7.810 6.940 1.00 96.56 93 ILE A C 1
ATOM 765 O O . ILE A 1 93 ? 0.691 -8.415 6.175 1.00 96.56 93 ILE A O 1
ATOM 769 N N . THR A 1 94 ? 1.763 -8.284 8.142 1.00 97.75 94 THR A N 1
ATOM 770 C CA . THR A 1 94 ? 1.162 -9.500 8.707 1.00 97.75 94 THR A CA 1
ATOM 771 C C . THR A 1 94 ? -0.2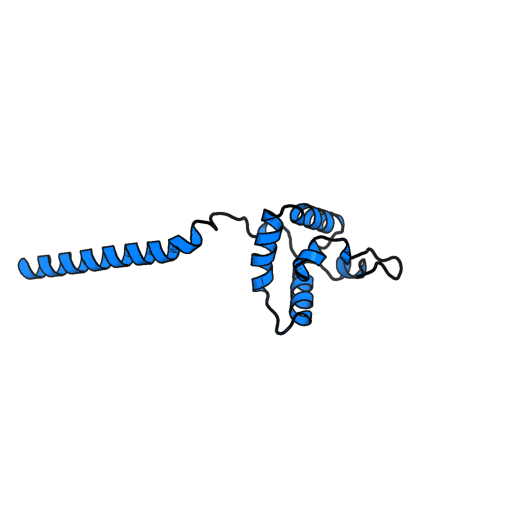56 -9.252 9.222 1.00 97.75 94 THR A C 1
ATOM 773 O O . THR A 1 94 ? -0.656 -8.113 9.490 1.00 97.75 94 THR A O 1
ATOM 776 N N . ASP A 1 95 ? -1.016 -10.330 9.432 1.00 96.50 95 ASP A N 1
ATOM 777 C CA . ASP A 1 95 ? -2.327 -10.262 10.085 1.00 96.50 95 ASP A CA 1
ATOM 778 C C . ASP A 1 95 ? -2.209 -9.760 11.538 1.00 96.50 95 ASP A C 1
ATOM 780 O O . ASP A 1 95 ? -3.099 -9.060 12.036 1.00 96.50 95 ASP A O 1
ATOM 784 N N . GLU A 1 96 ? -1.090 -10.053 12.212 1.00 96.19 96 GLU A N 1
ATOM 785 C CA . GLU A 1 96 ? -0.756 -9.547 13.544 1.00 96.19 96 GLU A CA 1
ATOM 786 C C . GLU A 1 96 ? -0.664 -8.025 13.583 1.00 96.19 96 GLU A C 1
ATOM 788 O O . GLU A 1 96 ? -1.123 -7.427 14.553 1.00 96.19 96 GLU A O 1
ATOM 793 N N . VAL A 1 97 ? -0.118 -7.398 12.542 1.00 96.62 97 VAL A N 1
ATOM 794 C CA . VAL A 1 97 ? -0.100 -5.938 12.414 1.00 96.62 97 VAL A CA 1
ATOM 795 C C . VAL A 1 97 ? -1.467 -5.438 11.950 1.00 96.62 97 VAL A C 1
ATOM 797 O O . VAL A 1 97 ? -2.030 -4.525 12.554 1.00 96.62 97 VAL A O 1
ATOM 800 N N . ALA A 1 98 ? -2.058 -6.056 10.925 1.00 95.81 98 ALA A N 1
ATOM 801 C CA . ALA A 1 98 ? -3.317 -5.608 10.332 1.00 95.81 98 ALA A CA 1
ATOM 802 C C . ALA A 1 98 ? -4.477 -5.569 11.343 1.00 95.81 98 ALA A C 1
ATOM 804 O O . ALA A 1 98 ? -5.306 -4.653 11.310 1.00 95.81 98 ALA A O 1
ATOM 805 N N . LYS A 1 99 ? -4.538 -6.521 12.286 1.00 95.62 99 LYS A N 1
ATOM 806 C CA . LYS A 1 99 ? -5.607 -6.577 13.298 1.00 95.62 99 LYS A CA 1
ATOM 807 C C . LYS A 1 99 ? -5.596 -5.382 14.258 1.00 95.62 99 LYS A C 1
ATOM 809 O O . LYS A 1 99 ? -6.666 -5.046 14.772 1.00 95.62 99 LYS A O 1
ATOM 814 N N . GLU A 1 100 ? -4.456 -4.721 14.454 1.00 96.69 100 GLU A N 1
ATOM 815 C CA . GLU A 1 100 ? -4.305 -3.551 15.335 1.00 96.69 100 GLU A CA 1
ATOM 816 C C . GLU A 1 100 ? -4.865 -2.264 14.714 1.00 96.69 100 GLU A C 1
ATOM 818 O O . GLU A 1 100 ? -5.051 -1.252 15.398 1.00 96.69 100 GLU A O 1
ATOM 823 N N . TYR A 1 101 ? -5.190 -2.302 13.420 1.00 96.44 101 TYR A N 1
ATOM 824 C CA . TYR A 1 101 ? -5.664 -1.160 12.657 1.00 96.44 101 TYR A CA 1
ATOM 825 C C . TYR A 1 101 ? -7.108 -1.335 12.183 1.00 96.44 101 TYR A C 1
ATOM 827 O O . TYR A 1 101 ? -7.647 -2.428 11.996 1.00 96.44 101 TYR A O 1
ATOM 835 N N . SER A 1 102 ? -7.771 -0.204 11.984 1.00 96.88 102 SER A N 1
ATOM 836 C CA . SER A 1 102 ? -8.990 -0.120 11.185 1.00 96.88 102 SER A CA 1
ATOM 837 C C . SER A 1 102 ? -9.007 1.197 10.433 1.00 96.88 102 SER A C 1
ATOM 839 O O . SER A 1 102 ? -8.361 2.158 10.847 1.00 96.88 102 SER A O 1
ATOM 841 N N . TYR A 1 103 ? -9.786 1.275 9.355 1.00 95.31 103 TYR A N 1
ATOM 842 C CA . TYR A 1 103 ? -9.782 2.461 8.499 1.00 95.31 103 TYR A CA 1
ATOM 843 C C . TYR A 1 103 ? -10.039 3.770 9.271 1.00 95.31 103 TYR A C 1
ATOM 845 O O . TYR A 1 103 ? -9.313 4.741 9.081 1.00 95.31 103 TYR A O 1
ATOM 853 N N . TYR A 1 104 ? -10.997 3.773 10.206 1.00 97.12 104 TYR A N 1
ATOM 854 C CA . TYR A 1 104 ? -11.353 4.943 11.025 1.00 97.12 104 TYR A CA 1
ATOM 855 C C . TYR A 1 104 ? -10.918 4.867 12.502 1.00 97.12 104 TYR A C 1
ATOM 857 O O . TYR A 1 104 ? -11.254 5.769 13.261 1.00 97.12 104 TYR A O 1
ATOM 865 N N . GLY A 1 105 ? -10.192 3.829 12.930 1.00 95.62 105 GLY A N 1
ATOM 866 C CA . GLY A 1 105 ? -9.806 3.655 14.342 1.00 95.62 105 GLY A CA 1
ATOM 867 C C . GLY A 1 105 ? -10.937 3.175 15.268 1.00 95.62 105 GLY A C 1
ATOM 868 O O . GLY A 1 105 ? -11.006 3.536 16.440 1.00 95.62 105 GLY A O 1
ATOM 869 N N . VAL A 1 106 ? -11.865 2.368 14.751 1.00 95.38 106 VAL A N 1
ATOM 870 C CA . VAL A 1 106 ? -12.971 1.801 15.537 1.00 95.38 106 VAL A CA 1
ATOM 871 C C . VAL A 1 106 ? -12.476 0.728 16.512 1.00 95.38 106 VAL A C 1
ATOM 873 O O . VAL A 1 106 ? -11.470 0.067 16.271 1.00 95.38 106 VAL A O 1
ATOM 876 N N . LYS A 1 107 ? -13.213 0.504 17.608 1.00 93.06 107 LYS A N 1
ATOM 877 C CA . LYS A 1 107 ? -12.910 -0.535 18.618 1.00 93.06 107 LYS A CA 1
ATOM 878 C C . LYS A 1 107 ? -11.508 -0.409 19.240 1.00 93.06 107 LYS A C 1
ATOM 880 O O . LYS A 1 107 ? -10.851 -1.417 19.469 1.00 93.06 107 LYS A O 1
ATOM 885 N N . LYS A 1 108 ? -11.064 0.826 19.519 1.00 93.12 108 LYS A N 1
ATOM 886 C CA . LYS A 1 108 ? -9.736 1.148 20.087 1.00 93.12 108 LYS A CA 1
ATOM 887 C C . LYS A 1 108 ? -8.549 0.768 19.187 1.00 93.12 108 LYS A C 1
ATOM 889 O O . LYS A 1 108 ? -7.413 0.772 19.649 1.00 93.12 108 LYS A O 1
ATOM 894 N N . LYS A 1 109 ? -8.805 0.456 17.915 1.00 96.50 109 LYS A N 1
ATOM 895 C CA . LYS A 1 109 ? -7.760 0.207 16.924 1.00 96.50 109 LYS A CA 1
ATOM 896 C C . LYS A 1 109 ? -7.145 1.516 16.450 1.00 96.50 109 LYS A C 1
ATOM 898 O O . LYS A 1 109 ? -7.774 2.573 16.508 1.00 96.50 109 LYS A O 1
ATOM 903 N N . LYS A 1 110 ? -5.938 1.434 15.908 1.00 96.75 110 LYS A N 1
ATOM 904 C CA . LYS A 1 110 ? -5.255 2.570 15.288 1.00 96.75 110 LYS A CA 1
ATOM 905 C C . LYS A 1 110 ? -5.920 2.947 13.964 1.00 96.75 110 LYS A C 1
ATOM 907 O O . LYS A 1 110 ? -6.582 2.125 13.322 1.00 96.75 110 LYS A O 1
ATOM 912 N N . ILE A 1 111 ? -5.767 4.209 13.571 1.00 97.44 111 ILE A N 1
ATOM 913 C CA . ILE A 1 111 ? -6.355 4.764 12.349 1.00 97.44 111 ILE A CA 1
ATOM 914 C C . ILE A 1 111 ? -5.454 4.395 11.167 1.00 97.44 111 ILE A C 1
ATOM 916 O O . ILE A 1 111 ? -4.321 4.850 11.086 1.00 97.44 111 ILE A O 1
ATOM 920 N N . PHE A 1 112 ? -5.946 3.572 10.241 1.00 96.25 112 PHE A N 1
ATOM 921 C CA . PHE A 1 112 ? -5.173 3.182 9.056 1.00 96.25 112 PHE A CA 1
ATOM 922 C C . PHE A 1 112 ? -5.087 4.315 8.028 1.00 96.25 112 PHE A C 1
ATOM 924 O O . PHE A 1 112 ? -4.025 4.546 7.464 1.00 96.25 112 PHE A O 1
ATOM 931 N N . LYS A 1 113 ? -6.172 5.083 7.833 1.00 96.12 113 LYS A N 1
ATOM 932 C CA . LYS A 1 113 ? -6.217 6.177 6.842 1.00 96.12 113 LYS A CA 1
ATOM 933 C C . LYS A 1 113 ? -5.234 7.327 7.105 1.00 96.12 113 LYS A C 1
ATOM 935 O O . LYS A 1 113 ? -5.165 8.238 6.295 1.00 96.12 113 LYS A O 1
ATOM 940 N N . SER A 1 114 ? -4.577 7.354 8.266 1.00 95.50 114 SER A N 1
ATOM 941 C CA . SER A 1 114 ? -3.557 8.357 8.595 1.00 95.50 114 SER A CA 1
ATOM 942 C C . SER A 1 114 ? -2.142 7.929 8.208 1.00 95.50 114 SER A C 1
ATOM 944 O O . SER A 1 114 ? -1.225 8.726 8.362 1.00 95.50 114 SER A O 1
ATOM 946 N N . LEU A 1 115 ? -1.954 6.683 7.768 1.00 96.25 115 LEU A N 1
ATOM 947 C CA . LEU A 1 115 ? -0.675 6.177 7.282 1.00 96.25 115 LEU A CA 1
ATOM 948 C C . LEU A 1 115 ? -0.498 6.546 5.805 1.00 96.25 115 LEU A C 1
ATOM 950 O O . LEU A 1 115 ? -1.415 6.351 5.005 1.00 96.25 115 LEU A O 1
ATOM 954 N N . ARG A 1 116 ? 0.709 6.960 5.416 1.00 96.12 116 ARG A N 1
ATOM 955 C CA . ARG A 1 116 ? 1.139 7.058 4.013 1.00 96.12 116 ARG A CA 1
ATOM 956 C C . ARG A 1 116 ? 1.032 5.723 3.286 1.00 96.12 116 ARG A C 1
ATOM 958 O O . ARG A 1 116 ? 0.780 5.711 2.085 1.00 96.12 116 ARG A O 1
ATOM 965 N N . LEU A 1 117 ? 1.134 4.601 4.002 1.00 95.56 117 LEU A N 1
ATOM 966 C CA . LEU A 1 117 ? 0.818 3.279 3.450 1.00 95.56 117 LEU A CA 1
ATOM 967 C C . LEU A 1 117 ? -0.629 3.188 2.918 1.00 95.56 117 LEU A C 1
ATOM 969 O O . LEU A 1 117 ? -0.878 2.517 1.920 1.00 95.56 117 LEU A O 1
ATOM 973 N N . CYS A 1 118 ? -1.596 3.865 3.545 1.00 96.25 118 CYS A N 1
ATOM 974 C CA . CYS A 1 118 ? -2.968 3.902 3.035 1.00 96.25 118 CYS A CA 1
ATOM 975 C C . CYS A 1 118 ? -3.065 4.729 1.746 1.00 96.25 118 CYS A C 1
ATOM 977 O O . CYS A 1 118 ? -3.759 4.328 0.812 1.00 96.25 118 CYS A O 1
ATOM 979 N N . ASP A 1 119 ? -2.369 5.864 1.689 1.00 95.50 119 ASP A N 1
ATOM 980 C CA . ASP A 1 119 ? -2.343 6.734 0.510 1.00 95.50 119 ASP A CA 1
ATOM 981 C C . ASP A 1 119 ? -1.702 6.030 -0.690 1.00 95.50 119 ASP A C 1
ATOM 983 O O . ASP A 1 119 ? -2.222 6.096 -1.802 1.00 95.50 119 ASP A O 1
ATOM 987 N N . LEU A 1 120 ? -0.635 5.268 -0.441 1.00 94.50 120 LEU A N 1
ATOM 988 C CA . LEU A 1 120 ? 0.058 4.426 -1.416 1.00 94.50 120 LEU A CA 1
ATOM 989 C C . LEU A 1 120 ? -0.886 3.430 -2.106 1.00 94.50 120 LEU A C 1
ATOM 991 O O . LEU A 1 120 ? -0.826 3.251 -3.318 1.00 94.50 120 LEU A O 1
ATOM 995 N N . LEU A 1 121 ? -1.769 2.790 -1.335 1.00 94.00 121 LEU A N 1
ATOM 996 C CA . LEU A 1 121 ? -2.703 1.778 -1.838 1.00 94.00 121 LEU A CA 1
ATOM 997 C C . LEU A 1 121 ? -3.914 2.381 -2.558 1.00 94.00 121 LEU A C 1
ATOM 999 O O . LEU A 1 121 ? -4.503 1.723 -3.415 1.00 94.00 121 LEU A O 1
ATOM 1003 N N . LEU A 1 122 ? -4.315 3.599 -2.186 1.00 91.31 122 LEU A N 1
ATOM 1004 C CA . LEU A 1 122 ? -5.512 4.263 -2.711 1.00 91.31 122 LEU A CA 1
ATOM 1005 C C . LEU A 1 122 ? -5.208 5.346 -3.758 1.00 91.31 122 LEU A C 1
ATOM 1007 O O . LEU A 1 122 ? -6.149 5.883 -4.339 1.00 91.31 122 LEU A O 1
ATOM 1011 N N . GLY A 1 123 ? -3.932 5.663 -3.993 1.00 80.00 123 GLY A N 1
ATOM 1012 C CA . GLY A 1 123 ? -3.490 6.678 -4.950 1.00 80.00 123 GLY A CA 1
ATOM 1013 C C . GLY A 1 123 ? -3.839 8.110 -4.533 1.00 80.00 123 GLY A C 1
ATOM 1014 O O . GLY A 1 123 ? -4.308 8.877 -5.374 1.00 80.00 123 GLY A O 1
ATOM 1015 N N . LYS A 1 124 ? -3.669 8.448 -3.248 1.00 64.25 124 LYS A N 1
ATOM 1016 C CA . LYS A 1 124 ? -3.964 9.781 -2.688 1.00 64.25 124 LYS A CA 1
ATOM 1017 C C . LYS A 1 124 ? -2.725 10.630 -2.422 1.00 64.25 124 LYS A C 1
ATOM 1019 O O . LYS A 1 124 ? -1.652 10.064 -2.111 1.00 64.25 124 LYS A O 1
#

Radius of gyration: 23.78 Å; chains: 1; bounding box: 52×27×72 Å

Foldseek 3Di:
DVVVVVVVVVVVVVVVVVVVVVVVVVCVVCVVVPDDPQPPNVADPQDEDPVSQVVVLVQCVDPVSLVRPLVNLVVQDAPDLVRSLVSSNVGHHDPNLVVQEDCCCPPVHHHPVVGSVVCSSVVD

InterPro domains:
  IPR032071 Domain of unknown function DUF4806 [PF16064] (41-116)

Organism: Photinus pyralis (NCBI:txid7054)